Protein AF-A0A8D8C923-F1 (afdb_monomer)

pLDDT: mean 75.99, std 17.8, range [37.0, 97.06]

Foldseek 3Di:
DDDDDDPVPPDDDPDPPPDPPPPDPPPPPPPPPPPPPPPPDDDPDPDPPPDDPVVVVVVVVVVVPDDDDDPDPPDDPDPDQDDDDDRDDPQDEEPDDCPDVLWQWPDDFDDDDPVVVVVDDSVPGDYIHTDDPVVSVVDDPVRSD

Mean predicted aligned error: 19.17 Å

Solvent-accessible surface area (backbone atoms only — not comparable to full-atom values): 10281 Å² total; per-residue (Å²): 134,87,83,76,78,61,80,89,73,60,79,84,72,98,60,86,79,76,60,86,71,76,77,53,83,78,68,78,75,81,69,70,83,70,68,92,74,73,72,95,68,88,74,90,63,83,70,78,78,91,63,54,75,69,57,49,54,54,52,51,51,59,57,72,71,47,82,90,68,81,91,55,85,87,71,69,86,67,93,61,91,78,63,94,70,86,76,71,78,83,69,63,65,43,93,49,65,73,84,44,89,81,49,45,68,81,39,77,54,82,90,67,55,72,71,52,58,73,72,48,58,59,87,71,51,74,50,47,41,45,56,57,68,84,53,46,73,71,55,52,75,86,70,75,109

Radius of gyration: 27.78 Å; Cα contacts (8 Å, |Δi|>4): 65; chains: 1; bounding box: 51×67×71 Å

Structure (mmCIF, N/CA/C/O backbone):
data_AF-A0A8D8C923-F1
#
_entry.id   AF-A0A8D8C923-F1
#
loop_
_atom_site.group_PDB
_atom_site.id
_atom_site.type_symbol
_atom_site.label_atom_id
_atom_site.label_alt_id
_atom_site.label_comp_id
_atom_site.label_asym_id
_atom_site.label_entity_id
_atom_site.label_seq_id
_atom_site.pdbx_PDB_ins_code
_atom_site.Cartn_x
_atom_site.Cartn_y
_atom_site.Cartn_z
_atom_site.occupancy
_atom_site.B_iso_or_equiv
_atom_site.auth_seq_id
_atom_site.auth_comp_id
_atom_site.auth_asym_id
_atom_site.auth_atom_id
_atom_site.pdbx_PDB_model_num
ATOM 1 N N . MET A 1 1 ? -31.691 3.803 45.271 1.00 49.84 1 MET A N 1
ATOM 2 C CA . MET A 1 1 ? -30.625 3.322 44.358 1.00 49.84 1 MET A CA 1
ATOM 3 C C . MET A 1 1 ? -29.304 3.949 44.787 1.00 49.84 1 MET A C 1
ATOM 5 O O . MET A 1 1 ? -29.215 5.170 44.836 1.00 49.84 1 MET A O 1
ATOM 9 N N . ARG A 1 2 ? -28.319 3.145 45.201 1.00 56.28 2 ARG A N 1
ATOM 10 C CA . ARG A 1 2 ? -27.042 3.631 45.752 1.00 56.28 2 ARG A CA 1
ATOM 11 C C . ARG A 1 2 ? -26.103 3.976 44.588 1.00 56.28 2 ARG A C 1
ATOM 13 O O . ARG A 1 2 ? -25.713 3.083 43.848 1.00 56.28 2 ARG A O 1
ATOM 20 N N . LYS A 1 3 ? -25.783 5.260 44.397 1.00 62.69 3 LYS A N 1
ATOM 21 C CA . LYS A 1 3 ? -24.786 5.711 43.412 1.00 62.69 3 LYS A CA 1
ATOM 22 C C . LYS A 1 3 ? -23.399 5.312 43.922 1.00 62.69 3 LYS A C 1
ATOM 24 O O . LYS A 1 3 ? -22.912 5.911 44.877 1.00 62.69 3 LYS A O 1
ATOM 29 N N . SER A 1 4 ? -22.792 4.274 43.354 1.00 74.19 4 SER A N 1
ATOM 30 C CA . SER A 1 4 ? -21.388 3.954 43.628 1.00 74.19 4 SER A CA 1
ATOM 31 C C . SER A 1 4 ? -20.492 5.019 42.995 1.00 74.19 4 SER A C 1
ATOM 33 O O . SER A 1 4 ? -20.710 5.407 41.847 1.00 74.19 4 SER A O 1
ATOM 35 N N . LEU A 1 5 ? -19.504 5.502 43.749 1.00 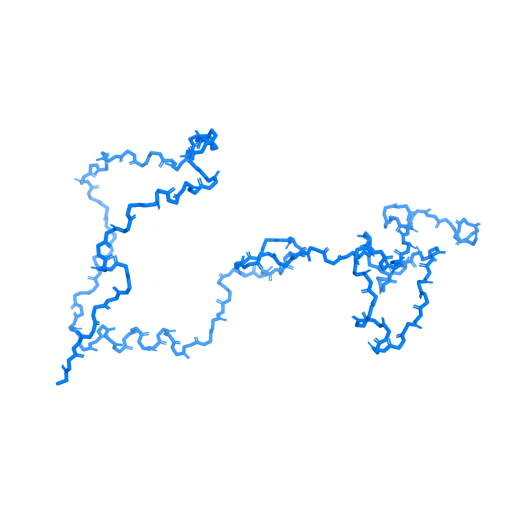69.31 5 LEU A N 1
ATOM 36 C CA . LEU A 1 5 ? -18.515 6.463 43.262 1.00 69.31 5 LEU A CA 1
ATOM 37 C C . LEU A 1 5 ? -17.614 5.813 42.203 1.00 69.31 5 LEU A C 1
ATOM 39 O O . LEU A 1 5 ? -17.383 4.603 42.225 1.00 69.31 5 LEU A O 1
ATOM 43 N N . ALA A 1 6 ? -17.122 6.625 41.266 1.00 59.38 6 ALA A N 1
ATOM 44 C CA . ALA A 1 6 ? -16.213 6.164 40.225 1.00 59.38 6 ALA A CA 1
ATOM 45 C C .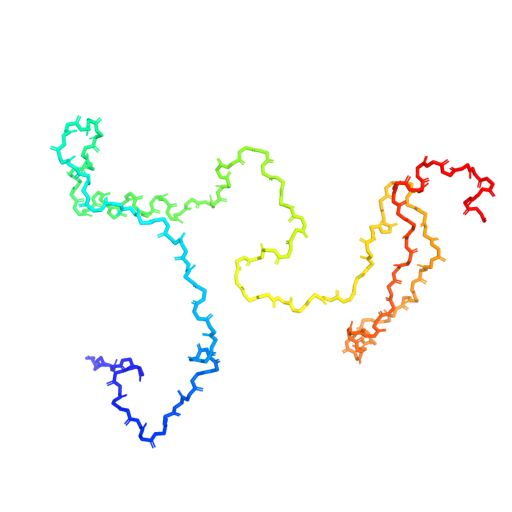 ALA A 1 6 ? -14.862 5.727 40.835 1.00 59.38 6 ALA A C 1
ATOM 47 O O . ALA A 1 6 ? -14.418 6.342 41.806 1.00 59.38 6 ALA A O 1
ATOM 48 N N . PRO A 1 7 ? -14.160 4.733 40.256 1.00 59.56 7 PRO A N 1
ATOM 49 C CA . PRO A 1 7 ? -12.918 4.172 40.810 1.00 59.56 7 PRO A CA 1
ATOM 50 C C . PRO A 1 7 ? -11.801 5.197 41.057 1.00 59.56 7 PRO A C 1
ATOM 52 O O . PRO A 1 7 ? -10.942 4.989 41.905 1.00 59.56 7 PRO A O 1
ATOM 55 N N . SER A 1 8 ? -11.830 6.330 40.350 1.00 63.22 8 SER A N 1
ATOM 56 C CA . SER A 1 8 ? -10.901 7.450 40.525 1.00 63.22 8 SER A CA 1
ATOM 57 C C . SER A 1 8 ? -11.128 8.271 41.801 1.00 63.22 8 SER A C 1
ATOM 59 O O . SER A 1 8 ? -10.334 9.159 42.090 1.00 63.22 8 SER A O 1
ATOM 61 N N . GLN A 1 9 ? -12.226 8.037 42.528 1.00 62.56 9 GLN A N 1
ATOM 62 C CA . GLN A 1 9 ? -12.590 8.749 43.761 1.00 62.56 9 GLN A CA 1
ATOM 63 C C . GLN A 1 9 ? -12.331 7.928 45.034 1.00 62.56 9 GLN A C 1
ATOM 65 O O . GLN A 1 9 ? -12.573 8.418 46.135 1.00 62.56 9 GLN A O 1
ATOM 70 N N . CYS A 1 10 ? -11.811 6.703 44.909 1.00 56.53 10 CYS A N 1
ATOM 71 C CA . CYS A 1 10 ? -11.232 5.977 46.034 1.00 56.53 10 CYS A CA 1
ATOM 72 C C . CYS A 1 10 ? -9.784 6.455 46.237 1.00 56.53 10 CYS A C 1
ATOM 74 O O . CYS A 1 10 ? -8.953 6.344 45.341 1.00 56.53 10 CYS A O 1
ATOM 76 N N . SER A 1 11 ? -9.522 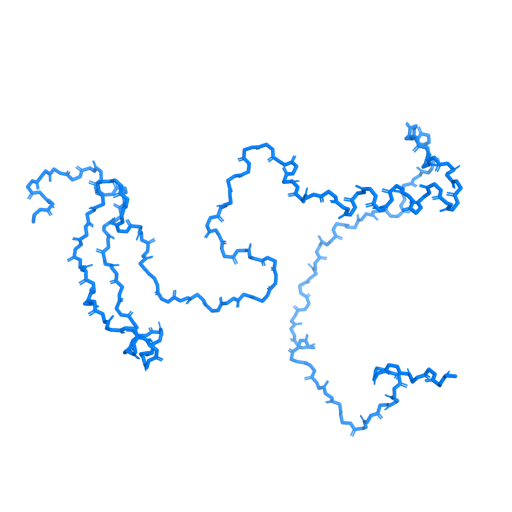7.041 47.405 1.00 60.19 11 SER A N 1
ATOM 77 C CA . SER A 1 11 ? -8.271 7.678 47.841 1.00 60.19 11 SER A CA 1
ATOM 78 C C . SER A 1 11 ? -7.002 6.806 47.679 1.00 60.19 11 SER A C 1
ATOM 80 O O . SER A 1 11 ? -7.095 5.589 47.512 1.00 60.19 11 SER A O 1
ATOM 82 N N . PRO A 1 12 ? -5.795 7.412 47.720 1.00 52.97 12 PRO A N 1
ATOM 83 C CA . PRO A 1 12 ? -4.608 6.902 47.050 1.00 52.97 12 PRO A CA 1
ATOM 84 C C . PRO A 1 12 ? -3.933 5.791 47.855 1.00 52.97 12 PRO A C 1
ATOM 86 O O . PRO A 1 12 ? -3.611 5.956 49.031 1.00 52.97 12 PRO A O 1
ATOM 89 N N . ALA A 1 13 ? -3.652 4.667 47.200 1.00 52.72 13 ALA A N 1
ATOM 90 C CA . ALA A 1 13 ? -2.719 3.690 47.736 1.00 52.72 13 ALA A CA 1
ATOM 91 C C . ALA A 1 13 ? -1.296 4.273 47.684 1.00 52.72 13 ALA A C 1
ATOM 93 O O . ALA A 1 13 ? -0.856 4.772 46.645 1.00 52.72 13 ALA A O 1
ATOM 94 N N . ASN A 1 14 ? -0.586 4.192 48.812 1.00 57.75 14 ASN A N 1
ATOM 95 C CA . ASN A 1 14 ? 0.842 4.480 48.972 1.00 57.75 14 ASN A CA 1
ATOM 96 C C . ASN A 1 14 ? 1.699 3.516 48.132 1.00 57.75 14 ASN A C 1
ATOM 98 O O . ASN A 1 14 ? 2.346 2.605 48.635 1.00 57.75 14 ASN A O 1
ATOM 102 N N . GLY A 1 15 ? 1.684 3.728 46.825 1.00 59.09 15 GLY A N 1
ATOM 103 C CA . GLY A 1 15 ? 2.493 3.044 45.834 1.00 59.09 15 GLY A CA 1
ATOM 104 C C . GLY A 1 15 ? 2.543 3.958 44.630 1.00 59.09 15 GLY A C 1
ATOM 105 O O . GLY A 1 15 ? 1.684 3.883 43.757 1.00 59.09 15 GLY A O 1
ATOM 106 N N . ALA A 1 16 ? 3.487 4.900 44.641 1.00 59.84 16 ALA A N 1
ATOM 107 C CA . ALA A 1 16 ? 3.627 5.914 43.607 1.00 59.84 16 ALA A CA 1
ATOM 108 C C . ALA A 1 16 ? 3.831 5.241 42.242 1.00 59.84 16 ALA A C 1
ATOM 110 O O . ALA A 1 16 ? 4.951 4.889 41.871 1.00 59.84 16 ALA A O 1
ATOM 111 N N . PHE A 1 17 ? 2.746 5.063 41.489 1.00 62.22 17 PHE A N 1
ATOM 112 C CA . PHE A 1 17 ? 2.800 4.688 40.086 1.00 62.22 17 PHE A CA 1
ATOM 113 C C . PHE A 1 17 ? 3.513 5.818 39.341 1.00 62.22 17 PHE A C 1
ATOM 115 O O . PHE A 1 17 ? 2.935 6.860 39.022 1.00 62.22 17 PHE A O 1
ATOM 122 N N . LYS A 1 18 ? 4.816 5.644 39.116 1.00 65.75 18 LYS A N 1
ATOM 123 C CA . LYS A 1 18 ? 5.620 6.584 38.342 1.00 65.75 18 LYS A CA 1
ATOM 124 C C . LYS A 1 18 ? 5.282 6.356 36.878 1.00 65.75 18 LYS A C 1
ATOM 126 O O . LYS A 1 18 ? 5.787 5.421 36.264 1.00 65.75 18 LYS A O 1
ATOM 131 N N . SER A 1 19 ? 4.393 7.180 36.322 1.00 62.75 19 SER A N 1
ATOM 132 C CA . SER A 1 19 ? 4.109 7.092 34.891 1.00 62.75 19 SER A CA 1
ATOM 133 C C . SER A 1 19 ? 5.420 7.308 34.107 1.00 62.75 19 SER A C 1
ATOM 135 O O . SER A 1 19 ? 6.175 8.227 34.452 1.00 62.75 19 SER A O 1
ATOM 137 N N . PRO A 1 20 ? 5.703 6.528 33.046 1.00 61.53 20 PRO A N 1
ATOM 138 C CA . PRO A 1 20 ? 6.932 6.675 32.254 1.00 61.53 20 PRO A CA 1
ATOM 139 C C . PRO A 1 20 ? 7.052 8.053 31.579 1.00 61.53 20 PRO A C 1
ATOM 141 O O . PRO A 1 20 ? 8.103 8.416 31.063 1.00 61.53 20 PRO A O 1
ATOM 144 N N . PHE A 1 21 ? 5.969 8.833 31.589 1.00 56.44 21 PHE A N 1
ATOM 145 C CA . PHE A 1 21 ? 5.866 10.156 30.987 1.00 56.44 21 PHE A CA 1
ATOM 146 C C . PHE A 1 21 ? 6.373 11.296 31.883 1.00 56.44 21 PHE A C 1
ATOM 148 O O . PHE A 1 21 ? 6.438 12.430 31.417 1.00 56.44 21 PHE A O 1
A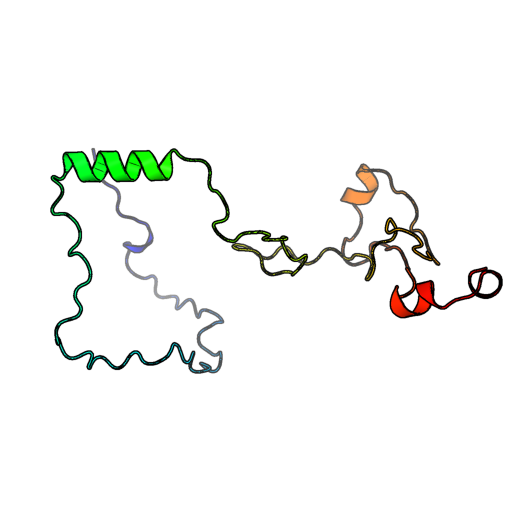TOM 155 N N . LEU A 1 22 ? 6.742 11.031 33.145 1.00 58.75 22 LEU A N 1
ATOM 156 C CA . LEU A 1 22 ? 7.209 12.081 34.066 1.00 58.75 22 LEU A CA 1
ATOM 157 C C . LEU A 1 22 ? 8.627 12.583 33.752 1.00 58.75 22 LEU A C 1
ATOM 159 O O . LEU A 1 22 ? 8.934 13.730 34.061 1.00 58.75 22 LEU A O 1
ATOM 163 N N . ASN A 1 23 ? 9.460 11.760 33.104 1.00 56.44 23 ASN A N 1
ATOM 164 C CA . ASN A 1 23 ? 10.866 12.081 32.822 1.00 56.44 23 ASN A CA 1
ATOM 165 C C . ASN A 1 23 ? 11.132 12.469 31.360 1.00 56.44 23 ASN A C 1
ATOM 167 O O . ASN A 1 23 ? 12.281 12.689 30.982 1.00 56.44 23 ASN A O 1
ATOM 171 N N . ALA A 1 24 ? 10.098 12.551 30.519 1.00 64.19 24 ALA A N 1
ATOM 172 C CA . ALA A 1 24 ? 10.284 13.066 29.171 1.00 64.19 24 ALA A CA 1
ATOM 173 C C . ALA A 1 24 ? 10.575 14.576 29.257 1.00 64.19 24 ALA A C 1
ATOM 175 O O . ALA A 1 24 ? 9.824 15.285 29.938 1.00 64.19 24 ALA A O 1
ATOM 176 N N . PRO A 1 25 ? 11.615 15.101 28.574 1.00 61.12 25 PRO A N 1
ATOM 177 C CA . PRO A 1 25 ? 11.800 16.539 28.473 1.00 61.12 25 PRO A CA 1
ATOM 178 C C . PRO A 1 25 ? 10.513 17.113 27.887 1.00 61.12 25 PRO A C 1
ATOM 180 O O . PRO A 1 25 ? 10.121 16.773 26.765 1.00 61.12 25 PRO A O 1
ATOM 183 N N . LYS A 1 26 ? 9.815 17.934 28.679 1.00 56.69 26 LYS A N 1
ATOM 184 C CA . LYS A 1 26 ? 8.634 18.666 28.232 1.00 56.69 26 LYS A CA 1
ATOM 185 C C . LYS A 1 26 ? 9.102 19.578 27.106 1.00 56.69 26 LYS A C 1
ATOM 187 O O . LYS A 1 26 ? 9.555 20.688 27.358 1.00 56.69 26 LYS A O 1
ATOM 192 N N . ARG A 1 27 ? 9.021 19.115 25.857 1.00 58.53 27 ARG A N 1
ATOM 193 C CA . ARG A 1 27 ? 9.033 20.033 24.722 1.00 58.53 27 ARG A CA 1
ATOM 194 C C . ARG A 1 27 ? 7.880 20.994 24.997 1.00 58.53 27 ARG A C 1
ATOM 196 O O . ARG A 1 27 ? 6.766 20.493 25.200 1.00 58.53 27 ARG A O 1
ATOM 203 N N . PRO A 1 28 ? 8.108 22.315 25.082 1.00 50.88 28 PRO A N 1
ATOM 204 C CA . PRO A 1 28 ? 6.998 23.238 25.151 1.00 50.88 28 PRO A CA 1
ATOM 205 C C . PRO A 1 28 ? 6.163 22.950 23.910 1.00 50.88 28 PRO A C 1
ATOM 207 O O . PRO A 1 28 ? 6.615 23.108 22.777 1.00 50.88 28 PRO A O 1
ATOM 210 N N . ARG A 1 29 ? 4.961 22.407 24.114 1.00 49.84 29 ARG A N 1
ATOM 211 C CA . ARG A 1 29 ? 3.953 22.486 23.073 1.00 49.84 29 ARG A CA 1
ATOM 212 C C . ARG A 1 29 ? 3.703 23.975 22.968 1.00 49.84 29 ARG A C 1
ATOM 214 O O . ARG A 1 29 ? 3.076 24.535 23.862 1.00 49.84 29 ARG A O 1
ATOM 221 N N . GLU A 1 30 ? 4.222 24.600 21.921 1.00 52.53 30 GLU A N 1
ATOM 222 C CA . GLU A 1 30 ? 3.808 25.930 21.499 1.00 52.53 30 GLU A CA 1
ATOM 223 C C . GLU A 1 30 ? 2.364 25.805 20.996 1.00 52.53 30 GLU A C 1
ATOM 225 O O . GLU A 1 30 ? 2.039 25.872 19.815 1.00 52.53 30 GLU A O 1
ATOM 230 N N . CYS A 1 31 ? 1.457 25.509 21.925 1.00 48.72 31 CYS A N 1
ATOM 231 C CA . CYS A 1 31 ? 0.055 25.786 21.765 1.00 48.72 31 CYS A CA 1
ATOM 232 C C . CYS A 1 31 ? 0.001 27.302 21.816 1.00 48.72 31 CYS A C 1
ATOM 234 O O . CYS A 1 31 ? -0.094 27.848 22.910 1.00 48.72 31 CYS A O 1
ATOM 236 N N . ARG A 1 32 ? 0.201 27.927 20.643 1.00 49.84 32 ARG A N 1
ATOM 237 C CA . ARG A 1 32 ? 0.114 29.362 20.366 1.00 49.84 32 ARG A CA 1
ATOM 238 C C . ARG A 1 32 ? -0.530 30.070 21.539 1.00 49.84 32 ARG A C 1
ATOM 240 O O . ARG A 1 32 ? -1.734 29.891 21.747 1.00 49.84 32 ARG A O 1
ATOM 247 N N . GLU A 1 33 ? 0.274 30.797 22.310 1.00 48.72 33 GLU A N 1
ATOM 248 C CA . GLU A 1 33 ? -0.236 31.676 23.348 1.00 48.72 33 GLU A CA 1
ATOM 249 C C . GLU A 1 33 ? -1.265 32.579 22.670 1.00 48.72 3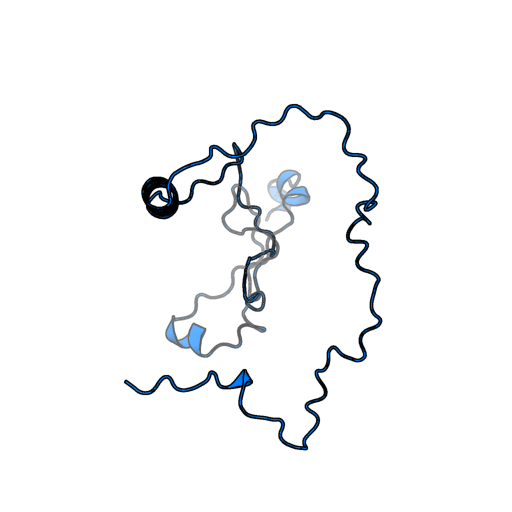3 GLU A C 1
ATOM 251 O O . GLU A 1 33 ? -0.947 33.527 21.951 1.00 48.72 33 GLU A O 1
ATOM 256 N N . ARG A 1 34 ? -2.544 32.226 22.804 1.00 54.53 34 ARG A N 1
ATOM 257 C CA . ARG A 1 34 ? -3.611 33.160 22.512 1.00 54.53 34 ARG A CA 1
ATOM 258 C C . ARG A 1 34 ? -3.505 34.150 23.644 1.00 54.53 34 ARG A C 1
ATOM 260 O O . ARG A 1 34 ? -3.992 33.879 24.737 1.00 54.53 34 ARG A O 1
ATOM 267 N N . ASN A 1 35 ? -2.795 35.241 23.364 1.00 47.16 35 ASN A N 1
ATOM 268 C CA . ASN A 1 35 ? -2.813 36.464 24.142 1.00 47.16 35 ASN A CA 1
ATOM 269 C C . ASN A 1 35 ? -4.207 36.626 24.750 1.00 47.16 35 ASN A C 1
ATOM 271 O O . ASN A 1 35 ? -5.176 36.880 24.034 1.00 47.16 35 ASN A O 1
ATOM 275 N N . SER A 1 36 ? -4.310 36.498 26.071 1.00 51.12 36 SER A N 1
ATOM 276 C CA . SER A 1 36 ? -5.532 36.736 26.849 1.00 51.12 36 SER A CA 1
ATOM 277 C C . SER A 1 36 ? -5.904 38.226 26.913 1.00 51.12 36 SER A C 1
ATOM 279 O O . SER A 1 36 ? -6.667 38.656 27.771 1.00 51.12 36 SER A O 1
ATOM 281 N N . LYS A 1 37 ? -5.400 39.026 25.968 1.00 42.94 37 LYS A N 1
ATOM 282 C CA . LYS A 1 37 ? -5.794 40.407 25.703 1.00 42.94 37 LYS A CA 1
ATOM 283 C C . LYS A 1 37 ? -6.463 40.501 24.332 1.00 42.94 37 LYS A C 1
ATOM 285 O O . LYS A 1 37 ? -6.032 41.263 23.472 1.00 42.94 37 LYS A O 1
ATOM 290 N N . LEU A 1 38 ? -7.530 39.732 24.123 1.00 45.84 38 LEU A N 1
ATOM 291 C CA . LEU A 1 38 ? -8.555 40.147 23.171 1.00 45.84 38 LEU A CA 1
ATOM 292 C C . LEU A 1 38 ? -9.448 41.136 23.907 1.00 45.84 38 LEU A C 1
ATOM 294 O O . LEU A 1 38 ? -10.320 40.778 24.692 1.00 45.84 38 LEU A O 1
ATOM 298 N N . LYS A 1 39 ? -9.103 42.401 23.687 1.00 42.59 39 LYS A N 1
ATOM 299 C CA . LYS A 1 39 ? -9.924 43.573 23.945 1.00 42.59 39 LYS A CA 1
ATOM 300 C C . LYS A 1 39 ? -11.333 43.276 23.425 1.00 42.59 39 LYS A C 1
ATOM 302 O O . LYS A 1 39 ? -11.495 42.937 22.254 1.00 42.59 39 LYS A O 1
ATOM 307 N N . ASP A 1 40 ? -12.316 43.386 24.309 1.00 44.97 40 ASP A N 1
ATOM 308 C CA . ASP A 1 40 ? -13.726 43.490 23.958 1.00 44.97 40 ASP A CA 1
ATOM 309 C C . ASP A 1 40 ? -13.913 44.783 23.152 1.00 44.97 40 ASP A C 1
ATOM 311 O O . ASP A 1 40 ? -14.118 45.871 23.684 1.00 44.97 40 ASP A O 1
ATOM 315 N N . THR A 1 41 ? -13.672 44.689 21.849 1.00 40.81 41 THR A N 1
ATOM 316 C CA . THR A 1 41 ? -13.996 45.727 20.879 1.00 40.81 41 THR A CA 1
ATOM 317 C C . THR A 1 41 ? -14.746 45.066 19.737 1.00 40.81 41 THR A C 1
ATOM 319 O O . THR A 1 41 ? -14.141 44.601 18.774 1.00 40.81 41 THR A O 1
ATOM 322 N N . GLY A 1 42 ? -16.072 45.014 19.874 1.00 46.22 42 GLY A N 1
ATOM 323 C CA . GLY A 1 42 ? -17.004 45.206 18.759 1.00 46.22 42 GLY A CA 1
ATOM 324 C C . GLY A 1 42 ? -16.891 44.245 17.574 1.00 46.22 42 GLY A C 1
ATOM 325 O O . GLY A 1 42 ? -16.987 44.684 16.432 1.00 46.22 42 GLY A O 1
ATOM 326 N N . GLY A 1 43 ? -16.708 42.946 17.815 1.00 37.00 43 GLY A N 1
ATOM 327 C CA . GLY A 1 43 ? -16.832 41.926 16.773 1.00 37.00 43 GLY A CA 1
ATOM 328 C C . GLY A 1 43 ? -18.276 41.443 16.658 1.00 37.00 43 GLY A C 1
ATOM 329 O O . GLY A 1 43 ? -18.704 40.630 17.471 1.00 37.00 43 GLY A O 1
ATOM 330 N N . GLY A 1 44 ? -19.017 41.930 15.659 1.00 43.81 44 GLY A N 1
ATOM 331 C CA . GLY A 1 44 ? -20.384 41.514 15.316 1.00 43.81 44 GLY A CA 1
ATOM 332 C C . GLY A 1 44 ? -20.490 40.068 14.819 1.00 43.81 44 GLY A C 1
ATOM 333 O O . GLY A 1 44 ? -20.878 39.823 13.682 1.00 43.81 44 GLY A O 1
ATOM 334 N N . GLY A 1 45 ? -20.134 39.100 15.661 1.00 52.31 45 GLY A N 1
ATOM 335 C CA . GLY A 1 45 ? -20.571 37.718 15.503 1.00 52.31 45 GLY A CA 1
ATOM 336 C C . GLY A 1 45 ? -21.972 37.574 16.101 1.00 52.31 45 GLY A C 1
ATOM 337 O O . GLY A 1 45 ? -22.223 38.156 17.159 1.00 52.31 45 GLY A O 1
ATOM 338 N N . PRO A 1 46 ? -22.901 36.832 15.472 1.00 57.44 46 PRO A N 1
ATOM 339 C CA . PRO A 1 46 ? -24.198 36.589 16.082 1.00 57.44 46 PRO A CA 1
ATOM 340 C C . PRO A 1 46 ? -23.975 35.907 17.434 1.00 57.44 46 PRO A C 1
ATOM 342 O O . PRO A 1 46 ? -23.382 34.828 17.504 1.00 57.44 46 PRO A O 1
ATOM 345 N N . SER A 1 47 ? -24.430 36.550 18.515 1.00 61.72 47 SER A N 1
ATOM 346 C CA . SER A 1 47 ? -24.546 35.892 19.815 1.00 61.72 47 SER A CA 1
ATOM 347 C C . SER A 1 47 ? -25.281 34.567 19.610 1.00 61.72 47 SER A C 1
ATOM 349 O O . SER A 1 47 ? -26.254 34.568 18.843 1.00 61.72 47 SER A O 1
ATOM 351 N N . PRO A 1 48 ? -24.867 33.459 20.257 1.00 65.50 48 PRO A N 1
ATOM 352 C CA . PRO A 1 48 ? -25.584 32.200 20.119 1.00 65.50 48 PRO A CA 1
ATOM 353 C C . PRO A 1 48 ? -27.073 32.463 20.375 1.00 65.50 48 PRO A C 1
ATOM 355 O O . PRO A 1 48 ? -27.397 33.187 21.326 1.00 65.50 48 PRO A O 1
ATOM 358 N N . PRO A 1 49 ? -27.973 31.969 19.504 1.00 66.88 49 PRO A N 1
ATOM 359 C CA . PRO A 1 49 ? -29.396 32.195 19.682 1.00 66.88 49 PRO A CA 1
ATOM 360 C C . PRO A 1 49 ? -29.766 31.734 21.090 1.00 66.88 49 PRO A C 1
ATOM 362 O O . PRO A 1 49 ? -29.371 30.648 21.518 1.00 66.88 49 PRO A O 1
ATOM 365 N N . LYS A 1 50 ? -30.471 32.588 21.837 1.00 75.62 50 LYS A N 1
ATOM 366 C CA . LYS A 1 50 ? -30.989 32.249 23.164 1.00 75.62 50 LYS A CA 1
ATOM 367 C C . LYS A 1 50 ? -32.135 31.251 22.979 1.00 75.62 50 LYS A C 1
ATOM 369 O O . LYS A 1 50 ? -33.297 31.636 22.998 1.00 75.62 50 LYS A O 1
ATOM 374 N N . LEU A 1 51 ? -31.789 29.997 22.704 1.00 78.56 51 LEU A N 1
ATOM 375 C CA . LEU A 1 51 ? -32.731 28.893 22.563 1.00 78.56 51 LEU A CA 1
ATOM 376 C C . LEU A 1 51 ? -33.216 28.470 23.949 1.00 78.56 51 LEU A C 1
ATOM 378 O O . LEU A 1 51 ? -32.448 28.475 24.916 1.00 78.56 51 LEU A O 1
ATOM 382 N N . SER A 1 52 ? -34.484 28.082 24.049 1.00 88.44 52 SER A N 1
ATOM 383 C CA . SER A 1 52 ? -34.974 27.391 25.239 1.00 88.44 52 SER A CA 1
ATOM 384 C C . SER A 1 52 ? -34.262 26.040 25.399 1.00 88.44 52 SER A C 1
ATOM 386 O O . SER A 1 52 ? -33.764 25.460 24.429 1.00 88.44 52 SER A O 1
ATOM 388 N N . ALA A 1 53 ? -34.227 25.501 26.622 1.00 88.19 53 ALA A N 1
ATOM 389 C CA . ALA A 1 53 ? -33.585 24.210 26.884 1.00 88.19 53 ALA A CA 1
ATOM 390 C C . ALA A 1 53 ? -34.156 23.086 25.995 1.00 88.19 53 ALA A C 1
ATOM 392 O O . ALA A 1 53 ? -33.412 22.241 25.513 1.00 88.19 53 ALA A O 1
ATOM 393 N N . SER A 1 54 ? -35.462 23.116 25.707 1.00 90.88 54 SER A N 1
ATOM 394 C CA . SER A 1 54 ? -36.105 22.120 24.844 1.00 90.88 54 SER A CA 1
ATOM 395 C C . SER A 1 54 ? -35.655 22.220 23.382 1.00 90.88 54 SER A C 1
ATOM 397 O O . SER A 1 54 ? -35.377 21.196 22.760 1.00 90.88 54 SER A O 1
ATOM 399 N N . GLU A 1 55 ? -35.543 23.430 22.830 1.00 93.06 55 GLU A N 1
ATOM 400 C CA . GLU A 1 55 ? -35.085 23.643 21.448 1.00 93.06 55 GLU A CA 1
ATOM 401 C C . GLU A 1 55 ? -33.607 23.278 21.277 1.00 93.06 55 GLU A C 1
ATOM 403 O O . GLU A 1 55 ? -33.210 22.731 20.245 1.00 93.06 55 GLU A O 1
ATOM 408 N N . TYR A 1 56 ? -32.801 23.536 22.309 1.00 91.69 56 TYR A N 1
ATOM 409 C CA . TYR A 1 56 ? -31.391 23.166 22.351 1.00 91.69 56 TYR A CA 1
ATOM 410 C C . TYR A 1 56 ? -31.195 21.644 22.260 1.00 91.69 56 TYR A C 1
ATOM 412 O O . TYR A 1 56 ? -30.438 21.166 21.411 1.00 91.69 56 TYR A O 1
ATOM 420 N N . GLU A 1 57 ? -31.940 20.871 23.055 1.00 94.19 57 GLU A N 1
ATOM 421 C CA . GLU A 1 57 ? -31.878 19.401 23.034 1.00 94.19 57 GLU A CA 1
ATOM 422 C C . GLU A 1 57 ? -32.332 18.817 21.684 1.00 94.19 57 GLU A C 1
ATOM 424 O O . GLU A 1 57 ? -31.711 17.898 21.137 1.00 94.19 57 GLU A O 1
ATOM 429 N N . MET A 1 58 ? -33.378 19.393 21.082 1.00 94.00 58 MET A N 1
ATOM 430 C CA . MET A 1 58 ? -33.839 18.993 19.749 1.00 94.00 58 MET A CA 1
ATOM 431 C C . MET A 1 58 ? -32.793 19.275 18.664 1.00 94.00 58 MET A C 1
ATOM 433 O O . MET A 1 58 ? -32.588 18.452 17.765 1.00 94.00 58 MET A O 1
ATOM 437 N N . MET A 1 59 ? -32.106 20.418 18.745 1.00 92.62 59 MET A N 1
ATOM 438 C CA . MET A 1 59 ? -31.037 20.780 17.817 1.00 92.62 59 MET A CA 1
ATOM 439 C C . MET A 1 59 ? -29.859 19.804 17.908 1.00 92.62 59 MET A C 1
ATOM 441 O O . MET A 1 59 ? -29.392 19.321 16.873 1.00 92.62 59 MET A O 1
ATOM 445 N N . ILE A 1 60 ? -29.412 19.467 19.121 1.00 91.88 60 ILE A N 1
ATOM 446 C CA . ILE A 1 60 ? -28.329 18.496 19.336 1.00 91.88 60 ILE A CA 1
ATOM 447 C C . ILE A 1 60 ? -28.714 17.130 18.780 1.00 91.88 60 ILE A C 1
ATOM 449 O O . ILE A 1 60 ? -27.956 16.543 18.006 1.00 91.88 60 ILE A O 1
ATOM 453 N N . THR A 1 61 ? -29.911 16.645 19.110 1.00 94.06 61 THR A N 1
ATOM 454 C CA . THR A 1 61 ? -30.401 15.343 18.639 1.00 94.06 61 THR A CA 1
ATOM 455 C C . THR A 1 61 ? -30.405 15.282 17.110 1.00 94.06 61 THR A C 1
ATOM 457 O O . THR A 1 61 ? -29.961 14.300 16.515 1.00 94.06 61 THR A O 1
ATOM 460 N N . LYS A 1 62 ? -30.812 16.365 16.439 1.00 94.12 62 LYS A N 1
ATOM 461 C CA . LYS A 1 62 ? -30.804 16.469 14.972 1.00 94.12 62 LYS A CA 1
ATOM 462 C C . LYS A 1 62 ? -29.395 16.450 14.366 1.00 94.12 62 LYS A C 1
ATOM 464 O O . LYS A 1 62 ? -29.228 15.986 13.241 1.00 94.12 62 LYS A O 1
ATOM 469 N N . ILE A 1 63 ? -28.390 16.968 15.072 1.00 91.44 63 ILE A N 1
ATOM 470 C CA . ILE A 1 63 ? -26.988 16.923 14.629 1.00 91.44 63 ILE A CA 1
ATOM 471 C C . ILE A 1 63 ? -26.429 15.510 14.801 1.00 91.44 63 ILE A C 1
ATOM 473 O O . ILE A 1 63 ? -25.838 14.978 13.867 1.00 91.44 63 ILE A O 1
ATOM 477 N N . LEU A 1 64 ? -26.652 14.891 15.962 1.00 89.00 64 LEU A N 1
ATOM 478 C CA . LEU A 1 64 ? -26.100 13.575 16.300 1.00 89.00 64 LEU A CA 1
ATOM 479 C C . LEU A 1 64 ? -26.737 12.424 15.512 1.00 89.00 64 LEU A C 1
ATOM 481 O O . LEU A 1 64 ? -26.092 11.405 15.289 1.00 89.00 64 LEU A O 1
ATOM 485 N N . THR A 1 65 ? -27.987 12.581 15.078 1.00 94.19 65 THR A N 1
ATOM 486 C CA . THR A 1 65 ? -28.696 11.582 14.257 1.00 94.19 65 THR A CA 1
ATOM 487 C C . THR A 1 65 ? -28.262 11.574 12.793 1.00 94.19 65 THR A C 1
ATOM 489 O O . THR A 1 65 ? -28.552 10.617 12.076 1.00 94.19 65 THR A O 1
ATOM 492 N N . ARG A 1 66 ? -27.571 12.616 12.315 1.00 88.81 66 ARG A N 1
ATOM 493 C CA . ARG A 1 66 ? -27.090 12.670 10.930 1.00 88.81 66 ARG A CA 1
ATOM 494 C C . ARG A 1 66 ? -25.832 11.813 10.770 1.00 88.81 66 ARG A C 1
ATOM 496 O O . ARG A 1 66 ? -24.936 11.902 11.609 1.00 88.81 66 ARG A O 1
ATOM 503 N N . PRO A 1 67 ? -25.706 11.037 9.678 1.00 86.38 67 PRO A N 1
ATOM 504 C CA . PRO A 1 67 ? -24.457 10.352 9.383 1.00 86.38 67 PRO A CA 1
ATOM 505 C C . PRO A 1 67 ? -23.345 11.386 9.183 1.00 86.38 67 PRO A C 1
ATOM 507 O O . PRO A 1 67 ? -23.536 12.413 8.525 1.00 86.38 67 PRO A O 1
ATOM 510 N N . PHE A 1 68 ? -22.180 11.120 9.766 1.00 82.81 68 PHE A N 1
ATOM 511 C CA . PHE A 1 68 ? -21.030 12.008 9.658 1.00 82.81 68 PHE A CA 1
ATOM 512 C C . PHE A 1 68 ? -20.579 12.132 8.193 1.00 82.81 68 PHE A C 1
ATOM 514 O O . PHE A 1 68 ? -20.223 11.137 7.561 1.00 82.81 68 PHE A O 1
ATOM 521 N N . LYS A 1 69 ? -20.571 13.361 7.663 1.00 84.31 69 LYS A N 1
ATOM 522 C CA . LYS A 1 69 ? -20.020 13.703 6.345 1.00 84.31 69 LYS A CA 1
ATOM 523 C C . LYS A 1 69 ? -18.766 14.541 6.544 1.00 84.31 69 LYS A C 1
ATOM 525 O O . LYS A 1 69 ? -18.799 15.533 7.269 1.00 84.31 69 LYS A O 1
ATOM 530 N N . ILE A 1 70 ? -17.678 14.152 5.885 1.00 81.00 70 ILE A N 1
ATOM 531 C CA . ILE A 1 70 ? -16.420 14.898 5.926 1.00 81.00 70 ILE A CA 1
ATOM 532 C C . ILE A 1 70 ? -16.673 16.278 5.295 1.00 81.00 70 ILE A C 1
ATOM 534 O O . ILE A 1 70 ? -17.078 16.337 4.134 1.00 81.00 70 ILE A O 1
ATOM 538 N N . PRO A 1 71 ? -16.482 17.385 6.036 1.00 82.44 71 PRO A N 1
ATOM 539 C CA . PRO A 1 71 ? -16.844 18.729 5.576 1.00 82.44 71 PRO A CA 1
ATOM 540 C C . PRO A 1 71 ? -15.825 19.339 4.600 1.00 82.44 71 PRO A C 1
ATOM 542 O O . PRO A 1 71 ? -15.949 20.501 4.232 1.00 82.44 71 PRO A O 1
ATOM 545 N N . ILE A 1 72 ? -14.806 18.575 4.207 1.00 83.06 72 ILE A N 1
ATOM 546 C CA . ILE A 1 72 ? -13.744 18.998 3.296 1.00 83.06 72 ILE A CA 1
ATOM 547 C C . ILE A 1 72 ? -14.044 18.376 1.932 1.00 83.06 72 ILE A C 1
ATOM 549 O O . ILE A 1 72 ? -14.080 17.149 1.802 1.00 83.06 72 ILE A O 1
ATOM 553 N N . GLU A 1 73 ? -14.279 19.216 0.926 1.00 84.88 73 GLU A N 1
ATOM 554 C CA . GLU A 1 73 ? -14.483 18.767 -0.452 1.00 84.88 73 GLU A CA 1
ATOM 555 C C . GLU A 1 73 ? -13.228 18.058 -0.974 1.00 84.88 73 GLU A C 1
ATOM 557 O O . GLU A 1 73 ? -12.106 18.491 -0.715 1.00 84.88 73 GLU A O 1
ATOM 562 N N . ASN A 1 74 ? -13.417 16.948 -1.695 1.00 81.38 74 ASN A N 1
ATOM 563 C CA . ASN A 1 74 ? -12.335 16.123 -2.247 1.00 81.38 74 ASN A CA 1
ATOM 564 C C . ASN A 1 74 ? -11.336 15.596 -1.205 1.00 81.38 74 ASN A C 1
ATOM 566 O O . ASN A 1 74 ? -10.169 15.367 -1.521 1.00 81.38 74 ASN A O 1
ATOM 570 N N . TYR A 1 75 ? -11.777 15.378 0.038 1.00 79.50 75 TYR A N 1
ATOM 571 C CA . TYR A 1 75 ? -10.954 14.678 1.015 1.00 79.50 75 TYR A CA 1
ATOM 572 C C . TYR A 1 75 ? -10.675 13.247 0.542 1.00 79.50 75 TYR A C 1
ATOM 574 O O . TYR A 1 75 ? -11.516 12.354 0.656 1.00 79.50 75 TYR A O 1
ATOM 582 N N . ILE A 1 76 ? -9.471 13.039 0.019 1.00 74.31 76 ILE A N 1
ATOM 583 C CA . ILE A 1 76 ? -8.907 11.717 -0.210 1.00 74.31 76 ILE A CA 1
ATOM 584 C C . ILE A 1 76 ? -8.272 11.307 1.120 1.00 74.31 76 ILE A C 1
ATOM 586 O O . ILE A 1 76 ? -7.379 12.016 1.594 1.00 74.31 76 ILE A O 1
ATOM 590 N N . PRO A 1 77 ? -8.719 10.212 1.760 1.00 66.56 77 PRO A N 1
ATOM 591 C CA . PRO A 1 77 ? -8.043 9.697 2.937 1.00 66.56 77 PRO A CA 1
ATOM 592 C C . PRO A 1 77 ? -6.615 9.328 2.534 1.00 66.56 77 PRO A C 1
ATOM 594 O O . PRO A 1 77 ? -6.375 8.331 1.856 1.00 66.56 77 PRO A O 1
ATOM 597 N N . GLU A 1 78 ? -5.665 10.178 2.909 1.00 59.78 78 GLU A N 1
ATOM 598 C CA . GLU A 1 78 ? -4.247 9.923 2.712 1.00 59.78 78 GLU A CA 1
ATOM 599 C C . GLU A 1 78 ? -3.910 8.594 3.406 1.00 59.78 78 GLU A C 1
ATOM 601 O O . GLU A 1 78 ? -4.316 8.357 4.545 1.00 59.78 78 GLU A O 1
ATOM 606 N N . HIS A 1 79 ? -3.150 7.713 2.752 1.00 57.41 79 HIS A N 1
ATOM 607 C CA . HIS A 1 79 ? -2.702 6.434 3.327 1.00 57.41 79 HIS A CA 1
ATOM 608 C C . HIS A 1 79 ? -1.686 6.617 4.479 1.00 57.41 79 HIS A C 1
ATOM 610 O O . HIS A 1 79 ? -0.893 5.716 4.784 1.00 57.41 79 HIS A O 1
ATOM 616 N N . THR A 1 80 ? -1.646 7.804 5.090 1.00 59.31 80 THR A N 1
ATOM 617 C CA . THR A 1 80 ? -0.770 8.148 6.196 1.00 59.31 80 THR A CA 1
AT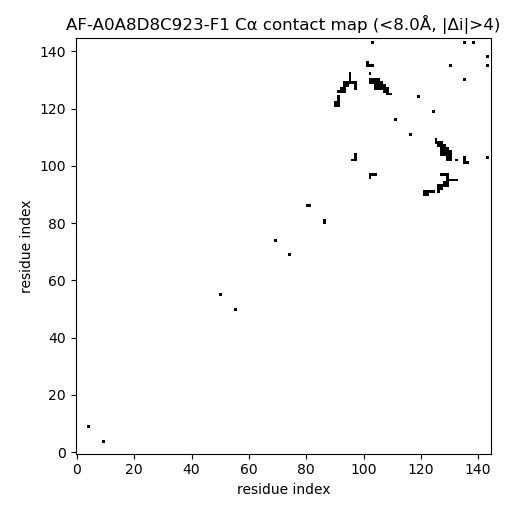OM 618 C C . THR A 1 80 ? -1.186 7.399 7.456 1.00 59.31 80 THR A C 1
ATOM 620 O O . THR A 1 80 ? -2.352 7.162 7.749 1.00 59.31 80 THR A O 1
ATOM 623 N N . THR A 1 81 ? -0.190 7.052 8.269 1.00 57.25 81 THR A N 1
ATOM 624 C CA . THR A 1 81 ? -0.349 6.310 9.535 1.00 57.25 81 THR A CA 1
ATOM 625 C C . THR A 1 81 ? -1.033 7.116 10.654 1.00 57.25 81 THR A C 1
ATOM 627 O O . THR A 1 81 ? -0.943 6.756 11.831 1.00 57.25 81 THR A O 1
ATOM 630 N N . ARG A 1 82 ? -1.688 8.232 10.311 1.00 60.97 82 ARG A N 1
ATOM 631 C CA . ARG A 1 82 ? -2.352 9.144 11.242 1.00 60.97 82 ARG A CA 1
ATOM 632 C C . ARG A 1 82 ? -3.799 8.706 11.437 1.00 60.97 82 ARG A C 1
ATOM 634 O O . ARG A 1 82 ? -4.709 9.216 10.799 1.00 60.97 82 ARG A O 1
ATOM 641 N N . CYS A 1 83 ? -3.997 7.761 12.347 1.00 61.22 83 CYS A N 1
ATOM 642 C CA . CYS A 1 83 ? -5.326 7.340 12.775 1.00 61.22 83 CYS A CA 1
ATOM 643 C C . CYS A 1 83 ? -5.721 8.074 14.064 1.00 61.22 83 CYS A C 1
ATOM 645 O O . CYS A 1 83 ? -4.897 8.223 14.969 1.00 61.22 83 CYS A O 1
ATOM 647 N N . LEU A 1 84 ? -6.988 8.478 14.187 1.00 66.69 84 LEU A N 1
ATOM 648 C CA . LEU A 1 84 ? -7.581 8.777 15.493 1.00 66.69 84 LEU A CA 1
ATOM 649 C C . LEU A 1 84 ? -7.756 7.447 16.248 1.00 66.69 84 LEU A C 1
ATOM 651 O O . LEU A 1 84 ? -8.488 6.574 15.789 1.00 66.69 84 LEU A O 1
ATOM 655 N N . GLY A 1 85 ? -7.065 7.275 17.379 1.00 75.00 85 GLY A N 1
ATOM 656 C CA . GLY A 1 85 ? -7.147 6.077 18.229 1.00 75.00 85 GLY A CA 1
ATOM 657 C C . GLY A 1 85 ? -5.816 5.341 18.421 1.00 75.00 85 GLY A C 1
ATOM 658 O O . GLY A 1 85 ? -4.738 5.906 18.238 1.00 75.00 85 GLY A O 1
ATOM 659 N N . MET A 1 86 ? -5.892 4.068 18.827 1.00 56.16 86 MET A N 1
ATOM 660 C CA . MET A 1 86 ? -4.716 3.228 19.074 1.00 56.16 86 MET A CA 1
ATOM 661 C C . MET A 1 86 ? -4.041 2.880 17.740 1.00 56.16 86 MET A C 1
ATOM 663 O O . MET A 1 86 ? -4.613 2.171 16.908 1.00 56.16 86 MET A O 1
ATOM 667 N N . LYS A 1 87 ? -2.818 3.374 17.528 1.00 63.28 87 LYS A N 1
ATOM 668 C CA . LYS A 1 87 ? -2.006 3.023 16.360 1.00 63.28 87 LYS A CA 1
ATOM 669 C C . LYS A 1 87 ? -1.745 1.517 16.387 1.00 63.28 87 LYS A C 1
ATOM 671 O O . LYS A 1 87 ? -0.981 1.044 17.227 1.00 63.28 87 LYS A O 1
ATOM 676 N N . ARG A 1 88 ? -2.367 0.761 15.476 1.00 63.34 88 ARG A N 1
ATOM 677 C CA . ARG A 1 88 ? -1.974 -0.637 15.262 1.00 63.34 88 ARG A CA 1
ATOM 678 C C . ARG A 1 88 ? -0.500 -0.648 14.846 1.00 63.34 88 ARG A C 1
ATOM 680 O O . ARG A 1 88 ? -0.107 0.229 14.065 1.00 63.34 88 ARG A O 1
ATOM 687 N N . PRO A 1 89 ? 0.323 -1.574 15.369 1.00 61.75 89 PRO A N 1
ATOM 688 C CA . PRO A 1 89 ? 1.678 -1.727 14.863 1.00 61.75 89 PRO A CA 1
ATOM 689 C C . PRO A 1 89 ? 1.581 -1.910 13.344 1.00 61.75 89 PRO A C 1
ATOM 691 O O . PRO A 1 89 ? 0.704 -2.650 12.887 1.00 61.75 89 PRO A O 1
ATOM 694 N N . PRO A 1 90 ? 2.380 -1.176 12.551 1.00 69.75 90 PRO A N 1
ATOM 695 C CA . PRO A 1 90 ? 2.324 -1.327 11.109 1.00 69.75 90 PRO A CA 1
ATOM 696 C C . PRO A 1 90 ? 2.676 -2.780 10.794 1.00 69.75 90 PRO A C 1
ATOM 698 O O . PRO A 1 90 ? 3.787 -3.222 11.084 1.00 69.75 90 PRO A O 1
ATOM 701 N N . ALA A 1 91 ? 1.719 -3.531 10.248 1.00 78.44 91 ALA A N 1
ATOM 702 C CA . ALA A 1 91 ? 2.016 -4.842 9.698 1.00 78.44 91 ALA A CA 1
ATOM 703 C C . ALA A 1 91 ? 3.104 -4.669 8.634 1.00 78.44 91 ALA A C 1
ATOM 705 O O . ALA A 1 91 ? 3.108 -3.674 7.895 1.00 78.44 91 ALA A O 1
ATOM 706 N N . ARG A 1 92 ? 4.042 -5.614 8.570 1.00 86.56 92 ARG A N 1
ATOM 707 C CA . ARG A 1 92 ? 5.062 -5.606 7.526 1.00 86.56 92 ARG A CA 1
ATOM 708 C C . ARG A 1 92 ? 4.345 -5.691 6.174 1.00 86.56 92 ARG A C 1
ATOM 710 O O . ARG A 1 92 ? 3.581 -6.620 5.938 1.00 86.56 92 ARG A O 1
ATOM 717 N N . ARG A 1 93 ? 4.551 -4.689 5.319 1.00 89.44 93 ARG A N 1
ATOM 718 C CA . ARG A 1 93 ? 3.917 -4.557 3.998 1.00 89.44 93 ARG A CA 1
ATOM 719 C C . ARG A 1 93 ? 4.946 -4.144 2.953 1.00 89.44 93 ARG A C 1
ATOM 721 O O . ARG A 1 93 ? 6.019 -3.662 3.318 1.00 89.44 93 ARG A O 1
ATOM 728 N N . S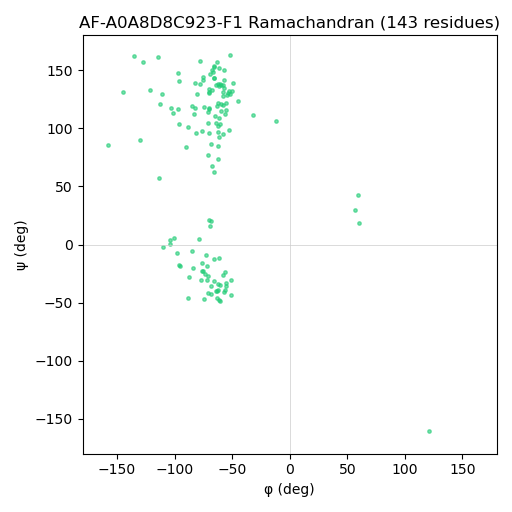ER A 1 94 ? 4.618 -4.332 1.678 1.00 92.38 94 SER A N 1
ATOM 729 C CA . SER A 1 94 ? 5.432 -3.815 0.578 1.00 92.38 94 SER A CA 1
ATOM 730 C C . SER A 1 94 ? 5.505 -2.287 0.634 1.00 92.38 94 SER A C 1
ATOM 732 O O . SER A 1 94 ? 4.606 -1.620 1.156 1.00 92.38 94 SER A O 1
ATOM 734 N N . LEU A 1 95 ? 6.604 -1.731 0.121 1.00 93.44 95 LEU A N 1
ATOM 735 C CA . LEU A 1 95 ? 6.797 -0.282 0.072 1.00 93.44 95 LEU A CA 1
ATOM 736 C C . LEU A 1 95 ? 5.864 0.376 -0.955 1.00 93.44 95 LEU A C 1
ATOM 738 O O . LEU A 1 95 ? 5.270 1.412 -0.664 1.00 93.44 95 LEU A O 1
ATOM 742 N N . HIS A 1 96 ? 5.714 -0.257 -2.120 1.00 94.94 96 HIS A N 1
ATOM 743 C CA . HIS A 1 96 ? 4.813 0.162 -3.193 1.00 94.94 96 HIS A CA 1
ATOM 744 C C . HIS A 1 96 ? 3.699 -0.870 -3.407 1.00 94.94 96 HIS A C 1
ATOM 746 O O . HIS A 1 96 ? 3.799 -2.017 -2.953 1.00 94.94 96 HIS A O 1
ATOM 752 N N . ASP A 1 97 ? 2.627 -0.441 -4.068 1.00 94.12 97 ASP A N 1
ATOM 753 C CA . ASP A 1 97 ? 1.457 -1.270 -4.353 1.00 94.12 97 ASP A CA 1
ATOM 754 C C . ASP A 1 97 ? 1.759 -2.279 -5.482 1.00 94.12 97 ASP A C 1
ATOM 756 O O . ASP A 1 97 ? 2.071 -1.853 -6.596 1.00 94.12 97 ASP A O 1
ATOM 760 N N . PRO A 1 98 ? 1.688 -3.602 -5.228 1.00 96.00 98 PRO A N 1
ATOM 761 C CA . PRO A 1 98 ? 1.913 -4.619 -6.256 1.00 96.00 98 PRO A CA 1
ATOM 762 C C . PRO A 1 98 ? 0.775 -4.717 -7.281 1.00 96.00 98 PRO A C 1
ATOM 764 O O . PRO A 1 98 ? 0.996 -5.267 -8.355 1.00 96.00 98 PRO A O 1
ATOM 767 N N . TYR A 1 99 ? -0.419 -4.196 -6.978 1.00 94.88 99 TYR A N 1
ATOM 768 C CA . TYR A 1 99 ? -1.591 -4.263 -7.861 1.00 94.88 99 TYR A CA 1
ATOM 769 C C . TYR A 1 99 ? -1.831 -2.966 -8.641 1.00 94.88 99 TYR A C 1
ATOM 771 O O . TYR A 1 99 ? -2.830 -2.837 -9.353 1.00 94.88 99 TYR A O 1
ATOM 779 N N . ALA A 1 100 ? -0.920 -1.998 -8.526 1.00 92.81 100 ALA A N 1
ATOM 780 C CA . ALA A 1 100 ? -0.991 -0.763 -9.288 1.00 92.81 100 ALA A CA 1
ATOM 781 C C . ALA A 1 100 ? -0.817 -1.026 -10.794 1.00 92.81 100 ALA A C 1
ATOM 783 O O . ALA A 1 100 ? -0.146 -1.969 -11.223 1.00 92.81 100 ALA A O 1
ATOM 784 N N . CYS A 1 101 ? -1.380 -0.142 -11.618 1.00 90.50 101 CYS A N 1
ATOM 785 C CA . CYS A 1 101 ? -1.179 -0.193 -13.063 1.00 90.50 101 CYS A CA 1
ATOM 786 C C . CYS A 1 101 ? 0.321 -0.103 -13.393 1.00 90.50 101 CYS A C 1
ATOM 788 O O . CYS A 1 101 ? 1.017 0.775 -12.884 1.00 90.50 101 CYS A O 1
ATOM 790 N N . ASN A 1 102 ? 0.808 -1.002 -14.254 1.00 89.31 102 ASN A N 1
ATOM 791 C CA . ASN A 1 102 ? 2.215 -1.106 -14.657 1.00 89.31 102 ASN A CA 1
ATOM 792 C C . ASN A 1 102 ? 3.214 -1.383 -13.518 1.00 89.31 102 ASN A C 1
ATOM 794 O O . ASN A 1 102 ? 4.414 -1.182 -13.721 1.00 89.31 102 ASN A O 1
ATOM 798 N N . ALA A 1 103 ? 2.766 -1.869 -12.357 1.00 94.25 103 ALA A N 1
ATOM 799 C CA . ALA A 1 103 ? 3.670 -2.268 -11.284 1.00 94.25 103 ALA A CA 1
ATOM 800 C C . ALA A 1 103 ? 4.652 -3.349 -11.771 1.00 94.25 103 ALA A C 1
ATOM 802 O O . ALA A 1 103 ? 4.256 -4.363 -12.345 1.00 94.25 103 ALA A O 1
ATOM 803 N N . LEU A 1 104 ? 5.950 -3.119 -11.554 1.00 95.69 104 LEU A N 1
ATOM 804 C CA . LEU A 1 104 ? 6.995 -4.102 -11.829 1.00 95.69 104 LEU A CA 1
ATOM 805 C C . LEU A 1 104 ? 7.318 -4.848 -10.532 1.00 95.69 104 LEU A C 1
ATOM 807 O O . LEU A 1 104 ? 7.964 -4.303 -9.633 1.00 95.69 104 LEU A O 1
ATOM 811 N N . VAL A 1 105 ? 6.824 -6.081 -10.435 1.00 96.56 105 VAL A N 1
ATOM 812 C CA . VAL A 1 105 ? 6.967 -6.938 -9.253 1.00 96.56 105 VAL A CA 1
ATOM 813 C C . VAL A 1 105 ? 8.138 -7.893 -9.467 1.00 96.56 105 VAL A C 1
ATOM 815 O O . VAL A 1 105 ? 8.092 -8.735 -10.356 1.00 96.56 105 VAL A O 1
ATOM 818 N N . LEU A 1 106 ? 9.178 -7.772 -8.640 1.00 95.81 106 LEU A N 1
ATOM 819 C CA . LEU A 1 106 ? 10.368 -8.632 -8.691 1.00 95.81 106 LEU A CA 1
ATOM 820 C C . LEU A 1 106 ? 10.207 -9.901 -7.852 1.00 95.81 106 LEU A C 1
ATOM 822 O O . LEU A 1 106 ? 10.838 -10.918 -8.117 1.00 95.81 106 LEU A O 1
ATOM 826 N N . PHE A 1 107 ? 9.390 -9.830 -6.802 1.00 96.75 107 PHE A N 1
ATOM 827 C CA . PHE A 1 107 ? 9.141 -10.957 -5.914 1.00 96.75 107 PHE A CA 1
ATOM 828 C C . PHE A 1 107 ? 7.699 -10.946 -5.425 1.00 96.75 107 PHE A C 1
ATOM 830 O O . PHE A 1 107 ? 7.212 -9.935 -4.906 1.00 96.75 107 PHE A O 1
ATOM 837 N N . THR A 1 108 ? 7.064 -12.108 -5.533 1.00 96.00 108 THR A N 1
ATOM 838 C CA . THR A 1 108 ? 5.732 -12.391 -5.003 1.00 96.00 108 THR A CA 1
ATOM 839 C C . THR A 1 108 ? 5.871 -13.413 -3.874 1.00 96.00 108 THR A C 1
ATOM 841 O O . THR A 1 108 ? 6.406 -14.496 -4.114 1.00 96.00 108 THR A O 1
ATOM 844 N N . PRO A 1 109 ? 5.438 -13.090 -2.640 1.00 94.62 109 PRO A N 1
ATOM 845 C CA . PRO A 1 109 ? 5.495 -14.024 -1.524 1.00 94.62 109 PRO A CA 1
ATOM 846 C C . PRO A 1 109 ? 4.566 -15.218 -1.766 1.00 94.62 109 PRO A C 1
ATOM 848 O O . PRO A 1 109 ? 3.545 -15.098 -2.441 1.00 94.62 109 PRO A O 1
ATOM 851 N N . GLN A 1 110 ? 4.905 -16.364 -1.176 1.00 92.50 110 GLN A N 1
ATOM 852 C CA . GLN A 1 110 ? 4.080 -17.566 -1.275 1.00 92.50 110 GLN A CA 1
ATOM 853 C C . GLN A 1 110 ? 2.714 -17.360 -0.607 1.00 92.50 110 GLN A C 1
ATOM 855 O O . GLN A 1 110 ? 2.618 -16.840 0.509 1.00 92.50 110 GLN A O 1
ATOM 860 N N . GLU A 1 111 ? 1.654 -17.828 -1.266 1.00 90.06 111 GLU A N 1
ATOM 861 C CA . GLU A 1 111 ? 0.321 -17.855 -0.678 1.00 90.06 111 GLU A CA 1
ATOM 862 C C . GLU A 1 111 ? 0.255 -18.901 0.440 1.00 90.06 111 GLU A C 1
ATOM 864 O O . GLU A 1 111 ? 0.447 -20.097 0.224 1.00 90.06 111 GLU A O 1
ATOM 869 N N . LEU A 1 112 ? -0.000 -18.434 1.662 1.00 88.75 112 LEU A N 1
ATOM 870 C CA . LEU A 1 112 ? -0.199 -19.287 2.830 1.00 88.75 112 LEU A CA 1
ATOM 871 C C . LEU A 1 112 ? -1.691 -19.512 3.089 1.00 88.75 112 LEU A C 1
ATOM 873 O O . LEU A 1 112 ? -2.512 -18.606 2.891 1.00 88.75 112 LEU A O 1
ATOM 877 N N . SER A 1 113 ? -2.024 -20.693 3.612 1.00 93.38 113 SER A N 1
ATOM 878 C CA . SER A 1 113 ? -3.353 -20.978 4.159 1.00 93.38 113 SER A CA 1
ATOM 879 C C . SER A 1 113 ? -3.700 -19.983 5.272 1.00 93.38 113 SER A C 1
ATOM 881 O O . SER A 1 113 ? -2.822 -19.489 5.982 1.00 93.38 113 SER A O 1
ATOM 883 N N . GLU A 1 114 ? -4.986 -19.685 5.454 1.00 90.38 114 GLU A N 1
ATOM 884 C CA . GLU A 1 114 ? -5.457 -18.767 6.501 1.00 90.38 114 GLU A CA 1
ATOM 885 C C . GLU A 1 114 ? -4.996 -19.195 7.897 1.00 90.38 114 GLU A C 1
ATOM 887 O O . GLU A 1 114 ? -4.560 -18.367 8.695 1.00 90.38 114 GLU A O 1
ATOM 892 N N . HIS A 1 115 ? -5.002 -20.500 8.162 1.00 93.12 115 HIS A N 1
ATOM 893 C CA . HIS A 1 115 ? -4.515 -21.062 9.416 1.00 93.12 115 HIS A CA 1
ATOM 894 C C . HIS A 1 115 ? -3.016 -20.797 9.636 1.00 93.12 115 HIS A C 1
ATOM 896 O O . HIS A 1 115 ? -2.595 -20.468 10.747 1.00 93.12 115 HIS A O 1
ATOM 902 N N . ASP A 1 116 ? -2.209 -20.878 8.581 1.00 88.44 116 ASP A N 1
ATOM 903 C CA . ASP A 1 116 ? -0.764 -20.667 8.676 1.00 88.44 116 ASP A CA 1
ATOM 904 C C . ASP A 1 116 ? -0.426 -19.176 8.791 1.00 88.44 116 ASP A C 1
ATOM 906 O O . ASP A 1 116 ? 0.503 -18.807 9.509 1.00 88.44 116 ASP A O 1
ATOM 910 N N . LYS A 1 117 ? -1.246 -18.297 8.195 1.00 86.38 117 LYS A N 1
ATOM 911 C CA . LYS A 1 117 ? -1.165 -16.839 8.397 1.00 86.38 117 LYS A CA 1
ATOM 912 C C . LYS A 1 117 ? -1.382 -16.443 9.859 1.00 86.38 117 LYS A C 1
ATOM 914 O O . LYS A 1 117 ? -0.744 -15.501 10.321 1.00 86.38 117 LYS A O 1
ATOM 919 N N . LEU A 1 118 ? -2.250 -17.151 10.587 1.00 86.56 118 LEU A N 1
ATOM 920 C CA . LEU A 1 118 ? -2.494 -16.896 12.013 1.00 86.56 118 LEU A CA 1
ATOM 921 C C . LEU A 1 118 ? -1.324 -17.333 12.902 1.00 86.56 118 LEU A C 1
ATOM 923 O O . LEU A 1 118 ? -1.095 -16.727 13.946 1.00 86.56 118 LEU A O 1
ATOM 927 N N . LYS A 1 119 ? -0.590 -18.376 12.496 1.00 88.75 119 LYS A N 1
ATOM 928 C CA . LYS A 1 119 ? 0.587 -18.880 13.222 1.00 88.75 119 LYS A CA 1
ATOM 929 C C . LYS A 1 119 ? 1.872 -18.119 12.894 1.00 88.75 119 LYS A C 1
ATOM 931 O O . LYS A 1 119 ? 2.830 -18.200 13.656 1.00 88.75 119 LYS A O 1
ATOM 936 N N . ALA A 1 120 ? 1.912 -17.419 11.764 1.00 84.31 120 ALA A N 1
ATOM 937 C CA . ALA A 1 120 ? 3.105 -16.739 11.285 1.00 84.31 120 ALA A CA 1
ATOM 938 C C . ALA A 1 120 ? 3.414 -15.442 12.056 1.00 84.31 120 ALA A C 1
ATOM 940 O O . ALA A 1 120 ? 2.539 -14.624 12.347 1.00 84.31 120 ALA A O 1
ATOM 941 N N . ASP A 1 121 ? 4.705 -15.203 12.298 1.00 85.81 121 ASP A N 1
ATOM 942 C CA . ASP A 1 121 ? 5.212 -13.942 12.842 1.00 85.81 121 ASP A CA 1
ATOM 943 C C . ASP A 1 121 ? 4.961 -12.788 11.850 1.00 85.81 121 ASP A C 1
ATOM 945 O O . ASP A 1 121 ? 5.647 -12.665 10.829 1.00 85.81 121 ASP A O 1
ATOM 949 N N . GLN A 1 122 ? 4.052 -11.865 12.179 1.00 83.19 122 GLN A N 1
ATOM 950 C CA . GLN A 1 122 ? 3.735 -10.701 11.330 1.00 83.19 122 GLN A CA 1
ATOM 951 C C . GLN A 1 122 ? 4.951 -9.801 11.034 1.00 83.19 122 GLN A C 1
ATOM 953 O O . GLN A 1 122 ? 4.991 -9.124 10.008 1.00 83.19 122 GLN A O 1
ATOM 958 N N . GLY A 1 123 ? 5.962 -9.797 11.910 1.00 85.06 123 GLY A N 1
ATOM 959 C CA . GLY A 1 123 ? 7.214 -9.061 11.698 1.00 85.06 123 GLY A CA 1
ATOM 960 C C . GLY A 1 123 ? 8.161 -9.713 10.684 1.00 85.06 123 GLY A C 1
ATOM 961 O O . GLY A 1 123 ? 8.994 -9.023 10.102 1.00 85.06 123 GLY A O 1
ATOM 962 N N . LYS A 1 124 ? 8.032 -11.024 10.442 1.00 87.38 124 LYS A N 1
ATOM 963 C CA . LYS A 1 124 ? 8.886 -11.796 9.520 1.00 87.38 124 LYS A CA 1
ATOM 964 C C . LYS A 1 124 ? 8.154 -12.249 8.257 1.00 87.38 124 LYS A C 1
ATOM 966 O O . LYS A 1 124 ? 8.794 -12.801 7.366 1.00 87.38 124 LYS A O 1
ATOM 971 N N . ALA A 1 125 ? 6.860 -11.954 8.141 1.00 88.88 125 ALA A N 1
ATOM 972 C CA . ALA A 1 125 ? 6.059 -12.232 6.955 1.00 88.88 125 ALA A CA 1
ATOM 973 C C . ALA A 1 125 ? 6.729 -11.686 5.686 1.00 88.88 125 ALA A C 1
ATOM 975 O O . ALA A 1 125 ? 7.157 -10.528 5.654 1.00 88.88 125 ALA A O 1
ATOM 976 N N . GLN A 1 126 ? 6.862 -12.529 4.665 1.00 92.62 126 GLN A N 1
ATOM 977 C CA . GLN A 1 126 ? 7.381 -12.116 3.364 1.00 92.62 126 GLN A CA 1
ATOM 978 C C . GLN A 1 126 ? 6.408 -11.125 2.710 1.00 92.62 126 GLN A C 1
ATOM 980 O O . GLN A 1 126 ? 5.194 -11.243 2.860 1.00 92.62 126 GLN A O 1
ATOM 985 N N . VAL A 1 127 ? 6.944 -10.132 2.002 1.00 94.50 127 VAL A N 1
ATOM 986 C CA . VAL A 1 127 ? 6.169 -9.069 1.343 1.00 94.50 127 VAL A CA 1
ATOM 987 C C . VAL A 1 127 ? 6.565 -8.974 -0.122 1.00 94.50 127 VAL A C 1
ATOM 989 O O . VAL A 1 127 ? 7.675 -9.368 -0.476 1.00 94.50 127 VAL A O 1
ATOM 992 N N . HIS A 1 128 ? 5.683 -8.427 -0.960 1.00 96.88 128 HIS A N 1
ATOM 993 C CA . HIS A 1 128 ? 6.015 -8.160 -2.359 1.00 96.88 128 HIS A CA 1
ATOM 994 C C . HIS A 1 128 ? 7.192 -7.187 -2.468 1.00 96.88 128 HIS A C 1
ATOM 996 O O . HIS A 1 128 ? 7.243 -6.179 -1.753 1.00 96.88 128 HIS A O 1
ATOM 1002 N N . VAL A 1 129 ? 8.107 -7.470 -3.394 1.00 96.69 129 VAL A N 1
ATOM 1003 C CA . VAL A 1 129 ? 9.161 -6.531 -3.791 1.00 96.69 129 VAL A CA 1
ATOM 1004 C C . VAL A 1 129 ? 8.735 -5.906 -5.105 1.00 96.69 129 VAL A C 1
ATOM 1006 O O . VAL A 1 129 ? 8.628 -6.589 -6.121 1.00 96.69 129 VAL A O 1
ATOM 1009 N N . VAL A 1 130 ? 8.463 -4.607 -5.061 1.00 97.06 130 VAL A N 1
ATOM 1010 C CA . VAL A 1 130 ? 7.964 -3.825 -6.192 1.00 97.06 130 VAL A CA 1
ATOM 1011 C C . VAL A 1 130 ? 8.959 -2.706 -6.459 1.00 97.06 130 VAL A C 1
ATOM 1013 O O . VAL A 1 130 ? 9.402 -2.045 -5.517 1.00 97.06 130 VAL A O 1
ATOM 1016 N N . VAL A 1 131 ? 9.323 -2.516 -7.724 1.00 96.50 131 VAL A N 1
ATOM 1017 C CA . VAL A 1 131 ? 10.202 -1.421 -8.152 1.00 96.50 131 VAL A CA 1
ATOM 1018 C C . VAL A 1 131 ? 9.500 -0.080 -7.930 1.00 96.50 131 VAL A C 1
ATOM 1020 O O . VAL A 1 131 ? 8.288 0.026 -8.114 1.00 96.50 131 VAL A O 1
ATOM 1023 N N . ASP A 1 132 ? 10.258 0.948 -7.540 1.00 95.69 132 ASP A N 1
ATOM 1024 C CA . ASP A 1 1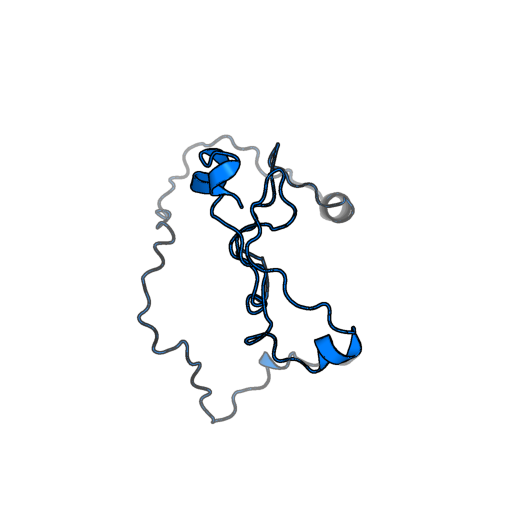32 ? 9.733 2.307 -7.373 1.00 95.69 132 ASP A CA 1
ATOM 1025 C C . ASP A 1 132 ? 9.039 2.776 -8.668 1.00 95.69 132 ASP A C 1
ATOM 1027 O O . ASP A 1 132 ? 9.655 2.696 -9.737 1.00 95.69 132 ASP A O 1
ATOM 1031 N N . PRO A 1 133 ? 7.789 3.276 -8.615 1.00 94.75 133 PRO A N 1
ATOM 1032 C CA . PRO A 1 133 ? 7.092 3.821 -9.778 1.00 94.75 133 PRO A CA 1
ATOM 1033 C C . PRO A 1 133 ? 7.892 4.870 -10.563 1.00 94.75 133 PRO A C 1
ATOM 1035 O O . PRO A 1 133 ? 7.750 4.950 -11.783 1.00 94.75 133 PRO A O 1
ATOM 1038 N N . LEU A 1 134 ? 8.762 5.647 -9.904 1.00 93.88 134 LEU A N 1
ATOM 1039 C CA . LEU A 1 134 ? 9.635 6.614 -10.579 1.00 93.88 134 LEU A CA 1
ATOM 1040 C C . LEU A 1 134 ? 10.607 5.938 -11.554 1.00 93.88 134 LEU A C 1
ATOM 1042 O O . LEU A 1 134 ? 10.903 6.493 -12.610 1.00 93.88 134 LEU A O 1
ATOM 1046 N N . LEU A 1 135 ? 11.069 4.731 -11.221 1.00 93.94 135 LEU A N 1
ATOM 1047 C CA . LEU A 1 135 ? 11.936 3.921 -12.073 1.00 93.94 135 LEU A CA 1
ATOM 1048 C C . LEU A 1 135 ? 11.114 3.041 -13.020 1.00 93.94 135 LEU A C 1
ATOM 1050 O O . LEU A 1 135 ? 11.377 3.015 -14.217 1.00 93.94 135 LEU A O 1
ATOM 1054 N N . GLY A 1 136 ? 10.074 2.368 -12.526 1.00 93.06 136 GLY A N 1
ATOM 1055 C CA . GLY A 1 136 ? 9.247 1.459 -13.326 1.00 93.06 136 GLY A CA 1
ATOM 1056 C C . GLY A 1 136 ? 8.650 2.108 -14.580 1.00 93.06 136 GLY A C 1
ATOM 1057 O O . GLY A 1 136 ? 8.551 1.455 -15.616 1.00 93.06 136 GLY A O 1
ATOM 1058 N N . ASN A 1 137 ? 8.329 3.403 -14.513 1.00 91.88 137 ASN A N 1
ATOM 1059 C CA . ASN A 1 137 ? 7.766 4.159 -15.634 1.00 91.88 137 ASN A CA 1
ATOM 1060 C C . ASN A 1 137 ? 8.788 4.540 -16.721 1.00 91.88 137 ASN A C 1
ATOM 10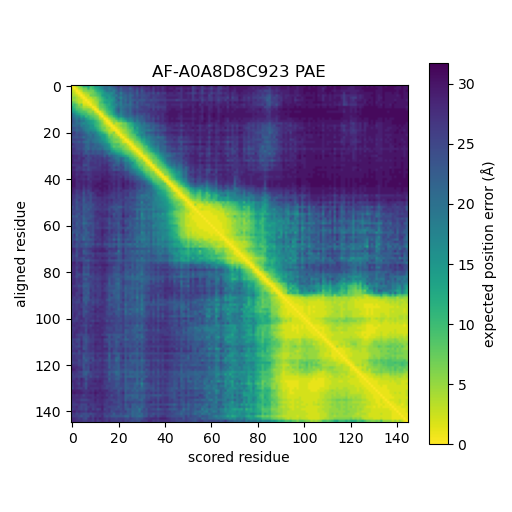62 O O . ASN A 1 137 ? 8.389 4.804 -17.854 1.00 91.88 137 ASN A O 1
ATOM 1066 N N . ILE A 1 138 ? 10.086 4.594 -16.399 1.00 96.00 138 ILE A N 1
ATOM 1067 C CA . ILE A 1 138 ? 11.145 4.961 -17.358 1.00 96.00 138 ILE A CA 1
ATOM 1068 C C . ILE A 1 138 ? 11.826 3.743 -17.990 1.00 96.00 138 ILE A C 1
ATOM 1070 O O . ILE A 1 138 ? 12.470 3.877 -19.034 1.00 96.00 138 ILE A O 1
ATOM 1074 N N . LEU A 1 139 ? 11.681 2.562 -17.382 1.00 95.88 139 LEU A N 1
ATOM 1075 C CA . LEU A 1 139 ? 12.281 1.328 -17.878 1.00 95.88 139 LEU A CA 1
ATOM 1076 C C . LEU A 1 139 ? 11.649 0.891 -19.204 1.00 95.88 139 LEU A C 1
ATOM 1078 O O . LEU A 1 139 ? 10.428 0.837 -19.372 1.00 95.88 139 LEU A O 1
ATOM 1082 N N . ARG A 1 140 ? 12.505 0.540 -20.163 1.00 95.69 140 ARG A N 1
ATOM 1083 C CA . ARG A 1 140 ? 12.108 -0.064 -21.441 1.00 95.69 140 ARG A CA 1
ATOM 1084 C C . ARG A 1 140 ? 11.782 -1.549 -21.243 1.00 95.69 140 ARG A C 1
ATOM 1086 O O . ARG A 1 140 ? 12.307 -2.140 -20.307 1.00 95.69 140 ARG A O 1
ATOM 1093 N N . PRO A 1 141 ? 10.989 -2.187 -22.126 1.00 95.50 141 PRO A N 1
ATOM 1094 C CA . PRO A 1 141 ? 10.579 -3.587 -21.957 1.00 95.50 141 PRO A CA 1
ATOM 1095 C C . PRO A 1 141 ? 11.733 -4.561 -21.678 1.00 95.50 141 PRO A C 1
ATOM 1097 O O . PRO A 1 141 ? 11.657 -5.322 -20.726 1.00 95.50 141 PRO A O 1
ATOM 1100 N N . HIS A 1 142 ? 12.850 -4.440 -22.402 1.00 96.69 142 HIS A N 1
ATOM 1101 C CA . HIS A 1 142 ? 14.041 -5.280 -22.205 1.00 96.69 142 HIS A CA 1
ATOM 1102 C C . HIS A 1 142 ? 14.758 -5.082 -20.855 1.00 96.69 142 HIS A C 1
ATOM 1104 O O . HIS A 1 142 ? 15.659 -5.840 -20.533 1.00 96.69 142 HIS A O 1
ATOM 1110 N N . GLN A 1 143 ? 14.429 -4.027 -20.104 1.00 95.12 143 GLN A N 1
ATOM 1111 C CA . GLN A 1 143 ? 14.984 -3.744 -18.774 1.00 95.12 143 GLN A CA 1
ATOM 1112 C C . GLN A 1 143 ? 14.050 -4.206 -17.648 1.00 95.12 143 GLN A C 1
ATOM 1114 O O . GLN A 1 143 ? 14.388 -4.051 -16.476 1.00 95.12 143 GLN A O 1
ATOM 1119 N N . ARG A 1 144 ? 12.836 -4.655 -17.992 1.00 92.94 144 ARG A N 1
ATOM 1120 C CA . ARG A 1 144 ? 11.823 -5.119 -17.037 1.00 92.94 144 ARG A CA 1
ATOM 1121 C C . ARG A 1 144 ? 11.850 -6.638 -16.862 1.00 92.94 144 ARG A C 1
ATOM 1123 O O . ARG A 1 144 ? 11.282 -7.109 -15.881 1.00 92.94 144 ARG A O 1
ATOM 1130 N N . GLU A 1 145 ? 12.453 -7.353 -17.811 1.00 86.06 145 GLU A N 1
ATOM 1131 C CA . GLU A 1 145 ? 12.682 -8.805 -17.784 1.00 86.06 145 GLU A CA 1
ATOM 1132 C C . GLU A 1 145 ? 13.958 -9.173 -17.018 1.00 86.06 145 GLU A C 1
ATOM 1134 O O . GLU A 1 145 ? 14.941 -8.397 -17.091 1.00 86.06 145 GLU A O 1
#

Sequence (145 aa):
MRKSLAPSQCSPANGAFKSPFLNAPKRPRECRERNSKLKDTGGGGPSPPKLSASEYEMMITKILTRPFKIPIENYIPEHTTRCLGMKRPPARRSLHDPYACNALVLFTPQELSEHDKLKADQGKAQVHVVVDPLLGNILRPHQRE

Nearest PDB structures (foldseek):
  1z3i-assembly1_X  TM=8.508E-01  e=3.018E-05  Danio rerio

Organism: Culex pipiens (NCBI:txid7175)

Secondary structure (DSSP, 8-state):
---PPPGGGSPPPS-----TTTTS-----------S--------PPPPP---HHHHHHHHHHHHTSPP--SSTT------S--SS---------SS-TTSTT--EEE-PPPPPHHHHHHS-TTT----EE--HHHHTT--GGGT-